Protein AF-A0A973W8M7-F1 (afdb_monomer_lite)

Secondary structure (DSSP, 8-state):
-HHHHHHHHHHHHHHHHT-TT--HHHHHHHHHHHHHHHHHHHHHTTSS------

Foldseek 3Di:
DVVVVLVVLLVVLVVQCPPPPQDPVNNVVSVVSNVVSVVVVVVVVVPPDDDDDD

Structure (mmCIF, N/CA/C/O backbone):
data_AF-A0A973W8M7-F1
#
_entry.id   AF-A0A973W8M7-F1
#
loop_
_atom_site.group_PDB
_atom_site.id
_atom_site.type_symbol
_atom_site.label_atom_id
_atom_site.label_alt_id
_atom_site.label_comp_id
_atom_site.label_asym_id
_atom_site.label_entity_id
_atom_site.label_seq_id
_atom_site.pdbx_PDB_ins_code
_atom_site.Cartn_x
_atom_site.Cartn_y
_atom_site.Cartn_z
_atom_site.occupancy
_atom_site.B_iso_or_equiv
_atom_site.auth_seq_id
_atom_site.auth_comp_id
_atom_site.auth_asym_id
_atom_site.auth_atom_id
_atom_site.pdbx_PDB_model_num
ATOM 1 N N . MET A 1 1 ? 18.468 -3.060 -8.902 1.00 75.00 1 MET A N 1
ATOM 2 C CA . MET A 1 1 ? 18.024 -2.238 -7.752 1.00 75.00 1 MET A CA 1
ATOM 3 C C . MET A 1 1 ? 16.506 -2.099 -7.732 1.00 75.00 1 MET A C 1
ATOM 5 O O . MET A 1 1 ? 15.913 -2.350 -6.696 1.00 75.00 1 MET A O 1
ATOM 9 N N . GLU A 1 2 ? 15.870 -1.802 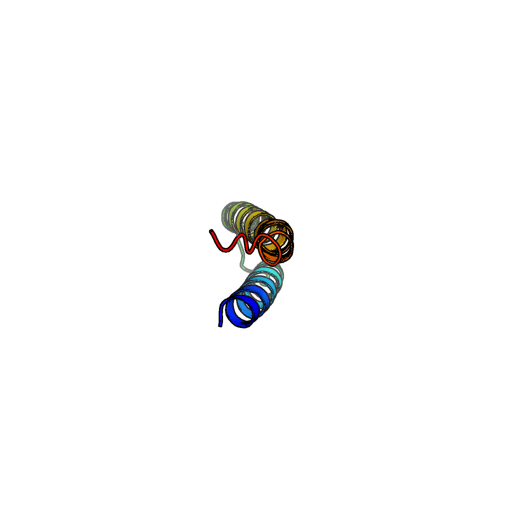-8.869 1.00 77.94 2 GLU A N 1
ATOM 10 C CA . GLU A 1 2 ? 14.409 -1.619 -8.967 1.00 77.94 2 GLU A CA 1
ATOM 11 C C . GLU A 1 2 ? 13.580 -2.836 -8.540 1.00 77.94 2 GLU A C 1
ATOM 13 O O . GLU A 1 2 ? 12.636 -2.673 -7.780 1.00 77.94 2 GLU A O 1
ATOM 18 N N . GLY A 1 3 ? 13.971 -4.060 -8.917 1.00 83.38 3 GLY A N 1
ATOM 19 C CA . GLY A 1 3 ? 13.262 -5.267 -8.462 1.00 83.38 3 GLY A CA 1
ATOM 20 C C . GLY A 1 3 ? 13.265 -5.441 -6.937 1.00 83.38 3 GLY A C 1
ATOM 21 O O . GLY A 1 3 ? 12.253 -5.812 -6.357 1.00 83.38 3 GLY A O 1
ATOM 22 N N . PHE A 1 4 ? 14.374 -5.106 -6.267 1.00 87.69 4 PHE A N 1
ATOM 23 C CA . PHE A 1 4 ? 14.452 -5.143 -4.802 1.00 87.69 4 PHE A CA 1
ATOM 24 C C . PHE A 1 4 ? 13.535 -4.088 -4.169 1.00 87.69 4 PHE A C 1
ATOM 26 O O . PHE A 1 4 ? 12.779 -4.412 -3.261 1.00 87.69 4 PHE A O 1
ATOM 33 N N . ILE A 1 5 ? 13.549 -2.856 -4.693 1.00 88.88 5 ILE A N 1
ATOM 34 C CA . ILE A 1 5 ? 12.663 -1.773 -4.233 1.00 88.88 5 ILE A CA 1
ATOM 35 C C . ILE A 1 5 ? 11.195 -2.177 -4.394 1.00 88.88 5 ILE A C 1
ATOM 37 O O . ILE A 1 5 ? 10.407 -2.009 -3.471 1.00 88.88 5 ILE A O 1
ATOM 41 N N . HIS A 1 6 ? 10.845 -2.763 -5.536 1.00 89.56 6 HIS A N 1
ATOM 42 C CA . HIS A 1 6 ? 9.502 -3.253 -5.811 1.00 89.56 6 HIS A CA 1
ATOM 43 C C . HIS A 1 6 ? 9.061 -4.316 -4.789 1.00 89.56 6 HIS A C 1
ATOM 45 O O . HIS A 1 6 ? 8.001 -4.192 -4.174 1.00 89.56 6 HIS A O 1
ATOM 51 N N . HIS A 1 7 ? 9.900 -5.325 -4.532 1.00 91.06 7 HIS A N 1
ATOM 52 C CA . HIS A 1 7 ? 9.605 -6.353 -3.532 1.00 91.06 7 HIS A CA 1
ATOM 53 C C . HIS A 1 7 ? 9.447 -5.779 -2.115 1.00 91.06 7 HIS A C 1
ATOM 55 O O . HIS A 1 7 ? 8.502 -6.147 -1.411 1.00 91.06 7 HIS A O 1
ATOM 61 N N . GLU A 1 8 ? 10.321 -4.856 -1.709 1.00 94.88 8 GLU A N 1
ATOM 62 C CA . GLU A 1 8 ? 10.234 -4.194 -0.404 1.00 94.88 8 GLU A CA 1
ATOM 63 C C . GLU A 1 8 ? 8.978 -3.315 -0.288 1.00 94.88 8 GLU A C 1
ATOM 65 O O . GLU A 1 8 ? 8.303 -3.344 0.743 1.00 94.88 8 GLU A O 1
ATOM 70 N N . ASN A 1 9 ? 8.598 -2.594 -1.349 1.00 93.56 9 ASN A N 1
ATOM 71 C CA . ASN A 1 9 ? 7.375 -1.788 -1.384 1.00 93.56 9 ASN A CA 1
ATOM 72 C C . ASN A 1 9 ? 6.125 -2.661 -1.206 1.00 93.56 9 ASN A C 1
ATOM 74 O O . ASN A 1 9 ? 5.269 -2.350 -0.374 1.00 93.56 9 ASN A O 1
ATOM 78 N N . LEU A 1 10 ? 6.038 -3.791 -1.918 1.00 95.00 10 LEU A N 1
ATOM 79 C CA . LEU A 1 10 ? 4.934 -4.744 -1.765 1.00 95.00 10 LEU A CA 1
ATOM 80 C C . LEU A 1 10 ? 4.840 -5.283 -0.332 1.00 95.00 10 LEU A C 1
ATOM 82 O O . LEU A 1 10 ? 3.750 -5.339 0.248 1.00 95.00 10 LEU A O 1
ATOM 86 N N . ALA A 1 11 ? 5.976 -5.662 0.259 1.00 95.62 11 ALA A N 1
ATOM 87 C CA . ALA A 1 11 ? 6.028 -6.139 1.637 1.00 95.62 11 ALA A CA 1
ATOM 88 C C . ALA A 1 11 ? 5.580 -5.051 2.628 1.00 95.62 11 ALA A C 1
ATOM 90 O O . ALA A 1 11 ? 4.801 -5.322 3.548 1.00 95.62 11 ALA A O 1
ATOM 91 N N . LEU A 1 12 ? 6.015 -3.808 2.413 1.00 96.44 12 LEU A N 1
ATOM 92 C CA . LEU A 1 12 ? 5.679 -2.662 3.250 1.00 96.44 12 LEU A CA 1
ATOM 93 C C . LEU A 1 12 ? 4.184 -2.319 3.191 1.00 96.44 12 LEU A C 1
ATOM 95 O O . LEU A 1 12 ? 3.564 -2.129 4.242 1.00 96.44 12 LEU A O 1
ATOM 99 N N . PHE A 1 13 ? 3.576 -2.299 2.002 1.00 95.50 13 PHE A N 1
ATOM 100 C CA . PHE A 1 13 ? 2.140 -2.039 1.853 1.00 95.50 13 PHE A CA 1
ATOM 101 C C . PHE A 1 13 ? 1.289 -3.131 2.506 1.00 95.50 13 PHE A C 1
ATOM 103 O O . PHE A 1 13 ? 0.371 -2.820 3.268 1.00 95.50 13 PHE A O 1
ATOM 110 N N . ARG A 1 14 ? 1.634 -4.409 2.302 1.00 95.00 14 ARG A N 1
ATOM 111 C CA . ARG A 1 14 ? 0.940 -5.539 2.946 1.00 95.00 14 ARG A CA 1
ATOM 112 C C . ARG A 1 14 ? 1.047 -5.477 4.469 1.00 95.00 14 ARG A C 1
ATOM 114 O O . ARG A 1 14 ? 0.046 -5.661 5.158 1.00 95.00 14 ARG A O 1
ATOM 121 N N . LYS A 1 15 ? 2.228 -5.142 5.001 1.00 96.12 15 LYS A N 1
ATOM 122 C CA . LYS A 1 15 ? 2.427 -4.945 6.443 1.00 96.12 15 LYS A CA 1
ATOM 123 C C . LYS A 1 15 ? 1.571 -3.799 6.981 1.00 96.12 15 LYS A C 1
ATOM 125 O O . LYS A 1 15 ? 0.992 -3.931 8.054 1.00 96.12 15 LYS A O 1
ATOM 130 N N . LYS A 1 16 ? 1.467 -2.692 6.241 1.00 94.81 16 LYS A N 1
ATOM 131 C CA . LYS A 1 16 ? 0.671 -1.533 6.658 1.00 94.81 16 LYS A CA 1
ATOM 132 C C . LYS A 1 16 ? -0.831 -1.831 6.665 1.00 94.81 16 LYS A C 1
ATOM 134 O O . LYS A 1 16 ? -1.508 -1.408 7.591 1.00 94.81 16 LYS A O 1
ATOM 139 N N . LEU A 1 17 ? -1.335 -2.626 5.716 1.00 94.69 17 LEU A N 1
ATOM 140 C CA . LEU A 1 17 ? -2.737 -3.083 5.695 1.00 94.69 17 LEU A CA 1
ATOM 141 C C . LEU A 1 17 ? -3.116 -3.987 6.877 1.00 94.69 17 LEU A C 1
ATOM 143 O O . LEU A 1 17 ? -4.298 -4.052 7.230 1.00 94.69 17 LEU A O 1
ATOM 147 N N . ALA A 1 18 ? -2.130 -4.669 7.464 1.00 94.75 18 ALA A N 1
ATOM 148 C CA . ALA A 1 18 ? -2.292 -5.491 8.657 1.00 94.75 18 ALA A CA 1
ATOM 149 C C . ALA A 1 18 ? -2.220 -4.689 9.972 1.00 94.75 18 ALA A C 1
ATOM 151 O O . ALA A 1 18 ? -2.485 -5.262 11.027 1.00 94.75 18 ALA A O 1
ATOM 152 N N . ASP A 1 19 ? -1.875 -3.391 9.943 1.00 94.75 19 ASP A N 1
ATOM 153 C CA . ASP A 1 19 ? -1.902 -2.553 11.148 1.00 94.75 19 ASP A CA 1
ATOM 154 C C . ASP A 1 19 ? -3.367 -2.277 11.545 1.00 94.75 19 ASP A C 1
ATOM 156 O O . ASP A 1 19 ? -4.114 -1.681 10.763 1.00 94.75 19 ASP A O 1
ATOM 160 N N . PRO A 1 20 ? -3.807 -2.683 12.750 1.00 91.25 20 PRO A N 1
ATOM 161 C CA . PRO A 1 20 ? -5.178 -2.463 13.209 1.00 91.25 20 PRO A CA 1
ATOM 162 C C . PRO A 1 20 ? -5.507 -0.987 13.468 1.00 91.25 20 PRO A C 1
ATOM 164 O O . PRO A 1 20 ? -6.673 -0.651 13.647 1.00 91.25 20 PRO A O 1
ATOM 167 N N . ARG A 1 21 ? -4.503 -0.102 13.507 1.00 94.56 21 ARG A N 1
ATOM 168 C CA . ARG A 1 21 ? -4.681 1.346 13.700 1.00 94.56 21 ARG A CA 1
ATOM 169 C C . ARG A 1 21 ? -4.853 2.106 12.388 1.00 94.56 21 ARG A C 1
ATOM 171 O O . ARG A 1 21 ? -5.059 3.314 12.428 1.00 94.56 21 ARG A O 1
ATOM 178 N N . LEU A 1 22 ? -4.726 1.422 11.251 1.00 94.50 22 LEU A N 1
ATOM 179 C CA . LEU A 1 22 ? -4.887 2.027 9.937 1.00 94.50 22 LEU A CA 1
ATOM 180 C C . LEU A 1 22 ? -6.341 2.469 9.749 1.00 94.50 22 LEU A C 1
ATOM 182 O O . LEU A 1 22 ? -7.250 1.639 9.848 1.00 94.50 22 LEU A O 1
ATOM 186 N N . THR A 1 23 ? -6.556 3.751 9.456 1.00 95.88 23 THR A N 1
ATOM 187 C CA . THR A 1 23 ? -7.908 4.256 9.186 1.00 95.88 23 THR A CA 1
ATOM 188 C C . THR A 1 23 ? -8.428 3.746 7.844 1.00 95.88 23 THR A C 1
ATOM 190 O O . THR A 1 23 ? -7.669 3.260 7.001 1.00 95.88 23 THR A O 1
ATOM 193 N N . ASP A 1 24 ? -9.732 3.865 7.606 1.00 93.75 24 ASP A N 1
ATOM 194 C CA . ASP A 1 24 ? -10.331 3.426 6.345 1.00 93.75 24 ASP A CA 1
ATOM 195 C C . ASP A 1 24 ? -9.875 4.282 5.154 1.00 93.75 24 ASP A C 1
ATOM 197 O O . ASP A 1 24 ? -9.685 3.767 4.047 1.00 93.75 24 ASP A O 1
ATOM 201 N N . GLU A 1 25 ? 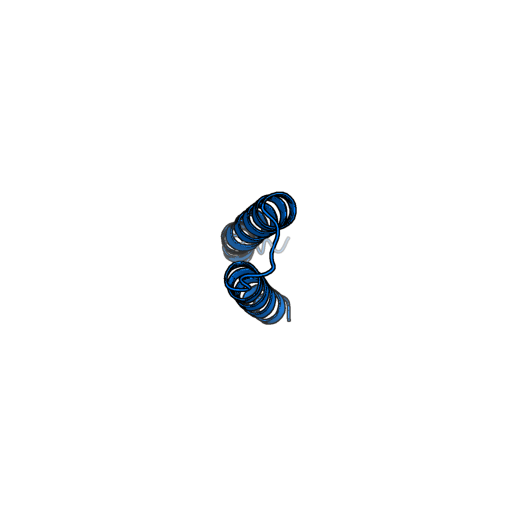-9.644 5.580 5.364 1.00 94.81 25 GLU A N 1
ATOM 202 C CA . GLU A 1 25 ? -9.067 6.474 4.360 1.00 94.81 25 GLU A CA 1
ATOM 203 C C . GLU A 1 25 ? -7.637 6.057 4.012 1.00 94.81 25 GLU A C 1
ATOM 205 O O . GLU A 1 25 ? -7.298 5.918 2.833 1.00 94.81 25 GLU A O 1
ATOM 210 N N . GLU A 1 26 ? -6.809 5.792 5.023 1.00 94.19 26 GLU A N 1
ATOM 211 C CA . GLU A 1 26 ? -5.441 5.319 4.821 1.00 94.19 26 GLU A CA 1
ATOM 212 C C . GLU A 1 26 ? -5.425 3.942 4.153 1.00 94.19 26 GLU A C 1
ATOM 214 O O . GLU A 1 26 ? -4.642 3.714 3.231 1.00 94.19 26 GLU A O 1
ATOM 219 N N . ARG A 1 27 ? -6.332 3.039 4.543 1.00 95.50 27 ARG A N 1
ATOM 220 C CA . ARG A 1 27 ? -6.499 1.719 3.924 1.00 95.50 27 ARG A CA 1
ATOM 221 C C . ARG A 1 27 ? -6.785 1.837 2.433 1.00 95.50 27 ARG A C 1
ATOM 223 O O . ARG A 1 27 ? -6.150 1.135 1.649 1.00 95.50 27 ARG A O 1
ATOM 230 N N . LYS A 1 28 ? -7.687 2.733 2.021 1.00 96.25 28 LYS A N 1
ATOM 231 C CA . LYS A 1 28 ? -7.985 2.977 0.597 1.00 96.25 28 LYS A CA 1
ATOM 232 C C . LYS A 1 28 ? -6.757 3.466 -0.168 1.00 96.25 28 LYS A C 1
ATOM 234 O O . LYS A 1 28 ? -6.502 2.989 -1.272 1.00 96.25 28 LYS A O 1
ATOM 239 N N . VAL A 1 29 ? -5.983 4.381 0.418 1.00 96.31 29 VAL A N 1
ATOM 240 C CA . VAL A 1 29 ? -4.744 4.883 -0.196 1.00 96.31 29 VAL A CA 1
ATOM 241 C C . VAL A 1 29 ? -3.712 3.765 -0.331 1.00 96.31 29 VAL A C 1
ATOM 243 O O . VAL A 1 29 ? -3.152 3.583 -1.409 1.00 96.31 29 VAL A O 1
ATOM 246 N N . VAL A 1 30 ? -3.491 2.978 0.723 1.00 95.94 30 VAL A N 1
ATOM 247 C CA . VAL A 1 30 ? -2.518 1.876 0.711 1.00 95.94 30 VAL A CA 1
ATOM 248 C C . VAL A 1 30 ? -2.924 0.783 -0.281 1.00 95.94 30 VAL A C 1
ATOM 250 O O . VAL A 1 30 ? -2.061 0.261 -0.978 1.00 95.94 30 VAL A O 1
ATOM 253 N N . LEU A 1 31 ? -4.218 0.474 -0.410 1.00 95.88 31 LEU A N 1
ATOM 254 C CA . LEU A 1 31 ? -4.717 -0.460 -1.427 1.00 95.88 31 LEU A CA 1
ATOM 255 C C . LEU A 1 31 ? -4.453 0.040 -2.850 1.00 95.88 31 LEU A C 1
ATOM 257 O O . LEU A 1 31 ? -4.034 -0.743 -3.699 1.00 95.88 31 LEU A O 1
ATOM 261 N N . LYS A 1 32 ? -4.657 1.337 -3.108 1.00 95.94 32 LYS A N 1
ATOM 262 C CA . LYS A 1 32 ? -4.351 1.931 -4.413 1.00 95.94 32 LYS A CA 1
ATOM 263 C C . LYS A 1 32 ? -2.855 1.847 -4.728 1.00 95.94 32 LYS A C 1
ATOM 265 O O . LYS A 1 32 ? -2.492 1.406 -5.809 1.00 95.94 32 LYS A O 1
ATOM 270 N N . LEU A 1 33 ? -2.001 2.213 -3.770 1.00 95.25 33 LEU A N 1
ATOM 271 C CA . LEU A 1 33 ? -0.545 2.140 -3.931 1.00 95.25 33 LEU A CA 1
ATOM 272 C C . LEU A 1 33 ? -0.057 0.704 -4.154 1.00 95.25 33 LEU A C 1
ATOM 274 O O . LEU A 1 33 ? 0.829 0.488 -4.973 1.00 95.25 33 LEU A O 1
ATOM 278 N N . LEU A 1 34 ? -0.653 -0.272 -3.464 1.00 95.44 34 LEU A N 1
ATOM 279 C CA . LEU A 1 34 ? -0.353 -1.685 -3.672 1.00 95.44 34 LEU A CA 1
ATOM 280 C C . LEU A 1 34 ? -0.707 -2.125 -5.098 1.00 95.44 34 LEU A C 1
ATOM 282 O O . LEU A 1 34 ? 0.126 -2.742 -5.751 1.00 95.44 34 LEU A O 1
ATOM 286 N N . ALA A 1 35 ? -1.894 -1.767 -5.594 1.00 94.12 35 ALA A N 1
ATOM 287 C CA . ALA A 1 35 ? -2.315 -2.102 -6.954 1.00 94.12 35 ALA A CA 1
ATOM 288 C C . ALA A 1 35 ? -1.421 -1.445 -8.022 1.00 94.12 35 ALA A C 1
ATOM 290 O O . ALA A 1 35 ? -1.030 -2.100 -8.988 1.00 94.12 35 ALA A O 1
ATOM 291 N N . ASP A 1 36 ? -1.058 -0.173 -7.830 1.00 93.62 36 ASP A N 1
ATOM 292 C CA . ASP A 1 36 ? -0.150 0.547 -8.728 1.00 93.62 36 ASP A CA 1
ATOM 293 C C . ASP A 1 36 ? 1.25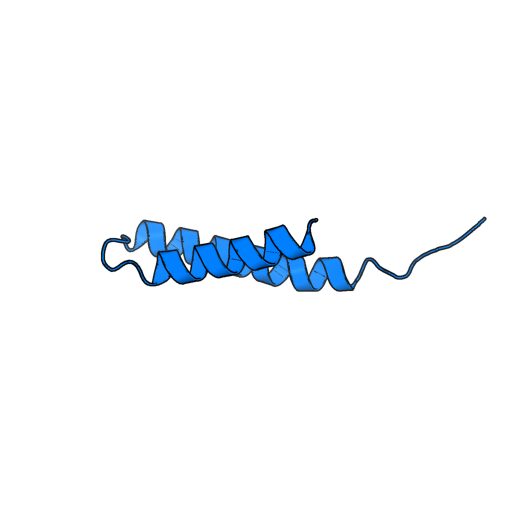1 -0.093 -8.738 1.00 93.62 36 ASP A C 1
ATOM 295 O O . ASP A 1 36 ? 1.879 -0.203 -9.792 1.00 93.62 36 ASP A O 1
ATOM 299 N N . GLU A 1 37 ? 1.751 -0.532 -7.579 1.00 92.62 37 GLU A N 1
ATOM 300 C CA . GLU A 1 37 ? 3.038 -1.219 -7.464 1.00 92.62 37 GLU A CA 1
ATOM 301 C C . GLU A 1 37 ? 2.987 -2.610 -8.115 1.00 92.62 37 GLU A C 1
ATOM 303 O O . GLU A 1 37 ? 3.854 -2.921 -8.925 1.00 92.62 37 GLU A O 1
ATOM 308 N N . GLU A 1 38 ? 1.951 -3.419 -7.867 1.00 90.12 38 GLU A N 1
ATOM 309 C CA . GLU A 1 38 ? 1.758 -4.726 -8.523 1.00 90.12 38 GLU A CA 1
ATOM 310 C C . GLU A 1 38 ? 1.669 -4.589 -10.058 1.00 90.12 38 GLU A C 1
ATOM 312 O O . GLU A 1 38 ? 2.245 -5.395 -10.792 1.00 90.12 38 GLU A O 1
ATOM 317 N N . ALA A 1 39 ? 1.049 -3.518 -10.567 1.00 89.94 39 ALA A N 1
ATOM 318 C CA . ALA A 1 39 ? 0.995 -3.229 -12.001 1.00 89.94 39 ALA A CA 1
ATOM 319 C C . ALA A 1 39 ? 2.360 -2.834 -12.603 1.00 89.94 39 ALA A C 1
ATOM 321 O O . ALA A 1 39 ? 2.627 -3.135 -13.771 1.00 89.94 39 ALA A O 1
ATOM 322 N N . ARG A 1 40 ? 3.261 -2.208 -11.829 1.00 82.94 40 ARG A N 1
ATOM 323 C CA . ARG A 1 40 ? 4.631 -1.895 -12.288 1.00 82.94 40 ARG A CA 1
ATOM 324 C C . ARG A 1 40 ? 5.435 -3.155 -12.596 1.00 82.94 40 ARG A C 1
ATOM 326 O O . ARG A 1 40 ? 6.224 -3.140 -13.538 1.00 82.94 40 ARG A O 1
ATOM 333 N N . GLN A 1 41 ? 5.194 -4.255 -11.879 1.00 68.31 41 GLN A N 1
ATOM 334 C CA . GLN A 1 41 ? 5.834 -5.543 -12.165 1.00 68.31 41 GLN A CA 1
ATOM 335 C C . GLN A 1 41 ? 5.490 -6.051 -13.570 1.00 68.31 41 GLN A C 1
ATOM 337 O O . GLN A 1 41 ? 6.369 -6.501 -14.306 1.00 68.31 41 GLN A O 1
ATOM 342 N N . VAL A 1 42 ? 4.219 -5.908 -13.962 1.00 59.78 42 VAL A N 1
ATOM 343 C CA . VAL A 1 42 ? 3.717 -6.315 -15.282 1.00 59.78 42 VAL A CA 1
ATOM 344 C C . VAL A 1 42 ? 4.349 -5.472 -16.398 1.00 59.78 42 VAL A C 1
ATOM 346 O O . VAL A 1 42 ? 4.644 -5.997 -17.468 1.00 59.78 42 VAL A O 1
ATOM 349 N N . GLY A 1 43 ? 4.626 -4.189 -16.143 1.00 53.88 43 GLY A N 1
ATOM 350 C CA . GLY A 1 43 ? 5.305 -3.301 -17.096 1.00 53.88 43 GLY A CA 1
ATOM 351 C C . GLY A 1 43 ? 6.817 -3.538 -17.217 1.00 53.88 43 GLY A C 1
ATOM 352 O O . GLY A 1 43 ? 7.361 -3.484 -18.318 1.00 53.88 43 GLY A O 1
ATOM 353 N N . SER A 1 44 ? 7.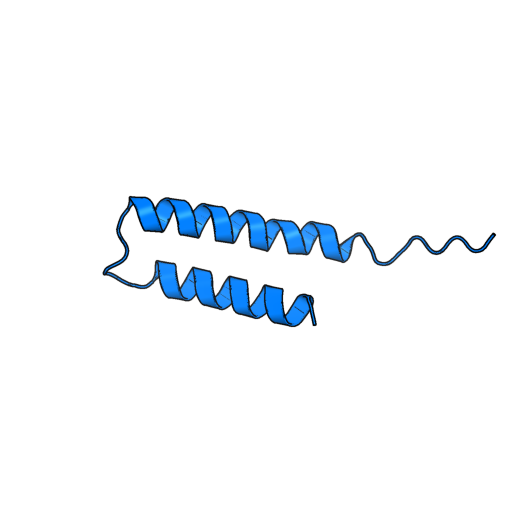508 -3.842 -16.115 1.00 52.56 44 SER A N 1
ATOM 354 C CA . SER A 1 44 ? 8.968 -4.037 -16.112 1.00 52.56 44 SER A CA 1
ATOM 355 C C . SER A 1 44 ? 9.419 -5.399 -16.648 1.00 52.56 44 SER A C 1
ATOM 357 O O . SER A 1 44 ? 10.545 -5.505 -17.128 1.00 52.56 44 SER A O 1
ATOM 359 N N . GLN A 1 45 ? 8.561 -6.426 -16.641 1.00 49.56 45 GLN A N 1
ATOM 360 C CA . GLN A 1 45 ? 8.843 -7.688 -17.344 1.00 49.56 45 GLN A CA 1
ATOM 361 C C . GLN A 1 45 ? 8.644 -7.600 -18.870 1.00 49.56 45 GLN A C 1
ATOM 363 O O . GLN A 1 45 ? 9.048 -8.516 -19.579 1.00 49.56 45 GLN A O 1
ATOM 368 N N . GLY A 1 46 ? 8.070 -6.506 -19.389 1.00 43.78 46 GLY A N 1
ATOM 369 C CA . GLY A 1 46 ? 7.930 -6.248 -20.828 1.00 43.78 46 GLY A CA 1
ATOM 370 C C . GLY A 1 46 ? 9.055 -5.407 -21.448 1.00 43.78 46 GLY A C 1
ATOM 371 O O . GLY A 1 46 ? 9.065 -5.216 -22.658 1.00 43.78 46 GLY A O 1
ATOM 372 N N . ALA A 1 47 ? 10.001 -4.893 -20.652 1.00 45.84 47 ALA A N 1
ATOM 373 C CA . ALA A 1 47 ? 11.050 -3.972 -21.115 1.00 45.84 47 ALA A CA 1
ATOM 374 C C . ALA A 1 47 ? 12.438 -4.626 -21.275 1.00 45.84 47 ALA A C 1
ATOM 376 O O . ALA A 1 47 ? 13.452 -3.932 -21.349 1.00 45.84 47 ALA A O 1
ATOM 377 N N . THR A 1 48 ? 12.504 -5.957 -21.330 1.00 49.62 48 THR A N 1
ATOM 378 C CA . THR A 1 48 ? 13.735 -6.701 -21.632 1.00 49.62 48 THR A CA 1
ATOM 379 C C . THR A 1 48 ? 13.625 -7.465 -22.945 1.00 49.62 48 THR A C 1
ATOM 381 O O . T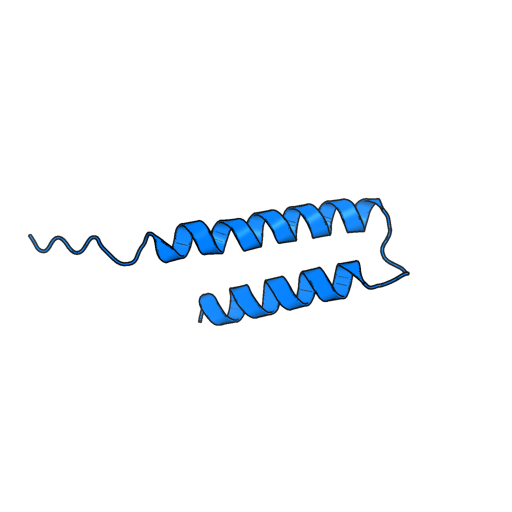HR A 1 48 ? 13.928 -8.645 -22.954 1.00 49.62 48 THR A O 1
ATOM 384 N N . GLU A 1 49 ? 13.193 -6.838 -24.042 1.00 50.12 49 GLU A N 1
ATOM 385 C CA . GLU A 1 49 ? 13.488 -7.315 -25.407 1.00 50.12 49 GLU A CA 1
ATOM 386 C C . GLU A 1 49 ? 13.054 -6.281 -26.459 1.00 50.12 49 GLU A C 1
ATOM 388 O O . GLU A 1 49 ? 12.034 -6.419 -27.110 1.00 50.12 49 GLU A O 1
ATOM 393 N N . ASP A 1 50 ? 13.841 -5.222 -26.645 1.00 49.28 50 ASP A N 1
ATOM 394 C CA . ASP A 1 50 ? 13.918 -4.562 -27.957 1.00 49.28 50 ASP A CA 1
ATOM 395 C C . ASP A 1 50 ? 15.295 -3.896 -28.097 1.00 49.28 50 ASP A C 1
ATOM 397 O O . ASP A 1 50 ? 15.477 -2.679 -28.087 1.00 49.28 50 ASP A O 1
ATOM 401 N N . ARG A 1 51 ? 16.334 -4.742 -28.166 1.00 52.91 51 ARG A N 1
ATOM 402 C CA . ARG A 1 51 ? 17.583 -4.357 -28.830 1.00 52.91 51 ARG A CA 1
ATOM 403 C C . ARG A 1 51 ? 17.293 -4.334 -30.329 1.00 52.91 51 ARG A C 1
ATOM 405 O O . ARG A 1 51 ? 17.275 -5.390 -30.955 1.00 52.91 51 ARG A O 1
ATOM 412 N N . LYS A 1 52 ? 17.190 -3.147 -30.919 1.00 46.84 52 LYS A N 1
ATOM 413 C CA . LYS A 1 52 ? 17.620 -2.952 -32.307 1.00 46.84 52 LYS A CA 1
ATOM 414 C C . LYS A 1 52 ? 18.973 -2.244 -32.298 1.00 46.84 52 LYS A C 1
ATOM 416 O O . LYS A 1 52 ? 19.022 -1.091 -31.874 1.00 46.84 52 LYS A O 1
ATOM 421 N N . PRO A 1 53 ? 20.070 -2.908 -32.698 1.00 61.00 53 PRO A N 1
ATOM 422 C CA . PRO A 1 53 ? 21.220 -2.186 -33.207 1.00 61.00 53 PRO A CA 1
A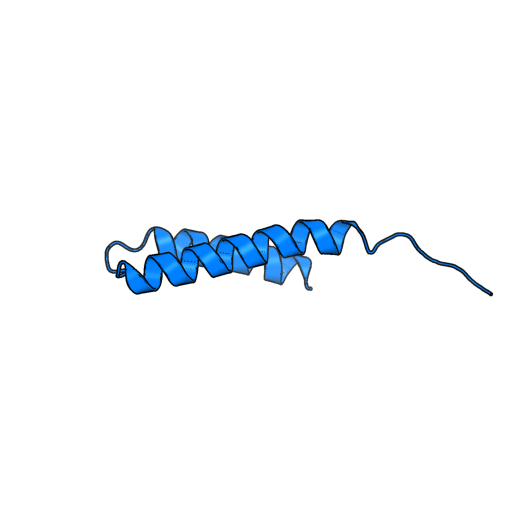TOM 423 C C . PRO A 1 53 ? 20.889 -1.736 -34.639 1.00 61.00 53 PRO A C 1
ATOM 425 O O . PRO A 1 53 ? 20.477 -2.563 -35.456 1.00 61.00 53 PRO A O 1
ATOM 428 N N . ASP A 1 54 ? 21.014 -0.437 -34.898 1.00 59.00 54 ASP A N 1
ATOM 429 C CA . ASP A 1 54 ? 21.241 0.105 -36.244 1.00 59.00 54 ASP A CA 1
ATOM 430 C C . ASP A 1 54 ? 22.759 0.202 -36.459 1.00 59.00 54 ASP A C 1
ATOM 432 O O . ASP A 1 54 ? 23.448 0.612 -35.489 1.00 59.00 54 ASP A O 1
#

Organism: NCBI:txid1404411

Radius of gyration: 15.23 Å; chains: 1; bounding box: 32×14×50 Å

Sequence (54 aa):
MEGFIHHENLALFRKKLADPRLTDEERKVVLKLLADEEARQVGSQGATEDRKPD

pLDDT: mean 82.33, std 18.15, range [43.78, 96.44]